Protein AF-A0AA87ZAG9-F1 (afdb_monomer_lite)

Sequence (60 aa):
MNLGWNLKSRWEWRLSSWNSPEDPSTGNFTYAVDPRGLAQLLQRIGSEIQYRSGPWDGAR

Secondary structure (DSSP, 8-state):
---EEETTTTEEE-EEEESSSS--SEEEEEEEEE-SSS-EEEEEETTEEEEEEEE--S--

Foldseek 3Di:
DDAAADPVVRDGDKDFCACDPVGNPGHQWIWHWDVPDATWIFIDRVPHTPDTPDHDPPPD

Radius of gyration: 12.83 Å; chains: 1; bounding box: 28×26×35 Å

Structure (mmCIF, N/CA/C/O backbone):
data_AF-A0AA87ZAG9-F1
#
_entry.id   AF-A0AA87ZAG9-F1
#
loop_
_atom_site.group_PDB
_atom_site.id
_atom_site.type_symbol
_atom_site.label_atom_id
_atom_site.label_alt_id
_atom_site.label_comp_id
_atom_site.label_asym_id
_atom_site.label_entity_id
_atom_site.label_seq_id
_atom_site.pdbx_PDB_ins_code
_atom_site.Cartn_x
_atom_site.Cartn_y
_atom_site.Cartn_z
_atom_site.occupancy
_atom_site.B_iso_or_equiv
_atom_site.auth_seq_id
_atom_site.auth_comp_id
_atom_site.auth_asym_id
_atom_site.auth_atom_id
_atom_site.pdbx_PDB_model_num
ATOM 1 N N . MET A 1 1 ? 9.564 -6.286 8.605 1.00 85.44 1 MET A N 1
ATOM 2 C CA . MET A 1 1 ? 8.165 -6.189 8.131 1.00 85.44 1 MET A CA 1
ATOM 3 C C . MET A 1 1 ? 8.214 -5.846 6.649 1.00 85.44 1 MET A C 1
ATOM 5 O O . MET A 1 1 ? 9.047 -5.021 6.302 1.00 85.44 1 MET A O 1
ATOM 9 N N . ASN A 1 2 ? 7.382 -6.460 5.804 1.00 92.44 2 ASN A N 1
ATOM 10 C CA . ASN A 1 2 ? 7.306 -6.160 4.365 1.00 92.44 2 ASN A CA 1
ATOM 11 C C . ASN A 1 2 ? 5.922 -5.585 4.027 1.00 92.44 2 ASN A C 1
ATOM 13 O O . ASN A 1 2 ? 4.948 -5.938 4.688 1.00 92.44 2 ASN A O 1
ATOM 17 N N . LEU A 1 3 ? 5.836 -4.746 2.993 1.00 93.62 3 LEU A N 1
ATOM 18 C CA . LEU A 1 3 ? 4.587 -4.234 2.423 1.00 93.62 3 LEU A CA 1
ATOM 19 C C . LEU A 1 3 ? 4.616 -4.473 0.909 1.00 93.62 3 LEU A C 1
ATOM 21 O O . LEU A 1 3 ? 5.596 -4.123 0.254 1.00 93.62 3 LEU A O 1
ATOM 25 N N . GLY A 1 4 ? 3.570 -5.086 0.359 1.00 95.25 4 GLY A N 1
ATOM 26 C CA . GLY A 1 4 ? 3.482 -5.458 -1.053 1.00 95.25 4 GLY A CA 1
ATOM 27 C C . GLY A 1 4 ? 3.512 -6.966 -1.293 1.00 95.25 4 GLY A C 1
ATOM 28 O O . GLY A 1 4 ? 3.111 -7.759 -0.445 1.00 95.25 4 GLY A O 1
ATOM 29 N N . TRP A 1 5 ? 3.955 -7.372 -2.480 1.00 94.88 5 TRP A N 1
ATOM 30 C CA . TRP A 1 5 ? 3.743 -8.726 -2.989 1.00 94.88 5 TRP A CA 1
ATOM 31 C C . TRP A 1 5 ? 4.988 -9.605 -2.905 1.00 94.88 5 TRP A C 1
ATOM 33 O O . TRP A 1 5 ? 6.057 -9.248 -3.397 1.00 94.88 5 TRP A O 1
ATOM 43 N N . ASN A 1 6 ? 4.818 -10.827 -2.406 1.00 95.00 6 ASN A N 1
ATOM 44 C CA . ASN A 1 6 ? 5.691 -11.931 -2.768 1.00 95.00 6 ASN A CA 1
A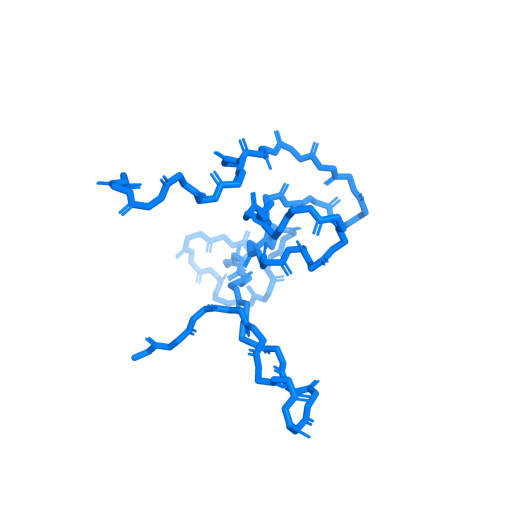TOM 45 C C . ASN A 1 6 ? 5.209 -12.525 -4.096 1.00 95.00 6 ASN A C 1
ATOM 47 O O . ASN A 1 6 ? 4.220 -13.257 -4.150 1.00 95.00 6 ASN A O 1
ATOM 51 N N . LEU A 1 7 ? 5.929 -12.240 -5.180 1.00 91.81 7 LEU A N 1
ATOM 52 C CA . LEU A 1 7 ? 5.535 -12.686 -6.518 1.00 91.81 7 LEU A CA 1
ATOM 53 C C . LEU A 1 7 ? 5.640 -14.207 -6.712 1.00 91.81 7 LEU A C 1
ATOM 55 O O . LEU A 1 7 ? 4.920 -14.756 -7.544 1.00 91.81 7 LEU A O 1
ATOM 59 N N . LYS A 1 8 ? 6.485 -14.897 -5.933 1.00 96.00 8 LYS A N 1
ATOM 60 C CA . LYS A 1 8 ? 6.652 -16.355 -6.012 1.00 96.00 8 LYS A CA 1
ATOM 61 C C . LYS A 1 8 ? 5.503 -17.089 -5.328 1.00 96.00 8 LYS A C 1
ATOM 63 O O . LYS A 1 8 ? 4.945 -18.011 -5.910 1.00 96.00 8 LYS A O 1
ATOM 68 N N . SER A 1 9 ? 5.150 -16.688 -4.106 1.00 96.25 9 SER A N 1
ATOM 69 C CA . SER A 1 9 ? 4.062 -17.321 -3.346 1.00 96.25 9 SER A CA 1
ATOM 70 C C . SER A 1 9 ? 2.683 -16.721 -3.623 1.00 96.25 9 SER A C 1
ATOM 72 O O . SER A 1 9 ? 1.696 -17.246 -3.122 1.00 96.25 9 SER A O 1
ATOM 74 N N . ARG A 1 10 ? 2.607 -15.627 -4.397 1.00 93.81 10 ARG A N 1
ATOM 75 C CA . ARG A 1 10 ? 1.389 -14.822 -4.619 1.00 93.81 10 ARG A CA 1
ATOM 76 C C . ARG A 1 10 ? 0.781 -14.260 -3.330 1.00 93.81 10 ARG A C 1
ATOM 78 O O . ARG A 1 10 ? -0.392 -13.907 -3.304 1.00 93.81 10 ARG A O 1
ATOM 85 N N . TRP A 1 11 ? 1.585 -14.161 -2.277 1.00 95.88 11 TRP A N 1
ATOM 86 C CA . TRP A 1 11 ? 1.169 -13.600 -0.999 1.00 95.88 11 TRP A CA 1
ATOM 87 C C . TRP A 1 11 ? 1.277 -12.075 -1.011 1.00 95.88 11 TRP A C 1
ATOM 89 O O . TRP A 1 11 ? 2.285 -11.532 -1.467 1.00 95.88 11 TRP A O 1
ATOM 99 N N . GLU A 1 12 ? 0.275 -11.393 -0.465 1.00 95.62 12 GLU A N 1
ATOM 100 C CA . GLU A 1 12 ? 0.257 -9.941 -0.299 1.00 95.62 12 GLU A CA 1
ATOM 101 C C . GLU A 1 12 ? 0.373 -9.577 1.187 1.00 95.62 12 GLU A C 1
ATOM 103 O O . GLU A 1 12 ? -0.415 -10.027 2.018 1.00 95.62 12 GLU A O 1
ATOM 108 N N . TRP A 1 13 ? 1.331 -8.712 1.519 1.00 96.62 13 TRP A N 1
ATOM 109 C CA . TRP A 1 13 ? 1.323 -7.958 2.767 1.00 96.62 13 TRP A CA 1
ATOM 110 C C . TRP A 1 13 ? 0.693 -6.589 2.526 1.00 96.62 13 TRP A C 1
ATOM 112 O O . TRP A 1 13 ? 1.180 -5.808 1.708 1.00 96.62 13 TRP A O 1
ATOM 122 N N . ARG A 1 14 ? -0.366 -6.285 3.274 1.00 96.12 14 ARG A N 1
ATOM 123 C CA . ARG A 1 14 ? -1.092 -5.011 3.238 1.00 96.12 14 ARG A CA 1
ATOM 124 C C . ARG A 1 14 ? -1.454 -4.567 4.646 1.00 96.12 14 ARG A C 1
ATOM 126 O O . ARG A 1 14 ? -1.483 -5.386 5.563 1.00 96.12 14 ARG A O 1
ATOM 133 N N . LEU A 1 15 ? -1.760 -3.286 4.801 1.00 96.88 15 LEU A N 1
ATOM 134 C CA . LEU A 1 15 ? -2.279 -2.737 6.048 1.00 96.88 15 LEU A CA 1
ATOM 135 C C . LEU A 1 15 ? -3.798 -2.607 5.958 1.00 96.88 15 LEU A C 1
ATOM 137 O O . LEU A 1 15 ? -4.328 -2.193 4.926 1.00 96.88 15 LEU A O 1
ATOM 141 N N . SER A 1 16 ? -4.4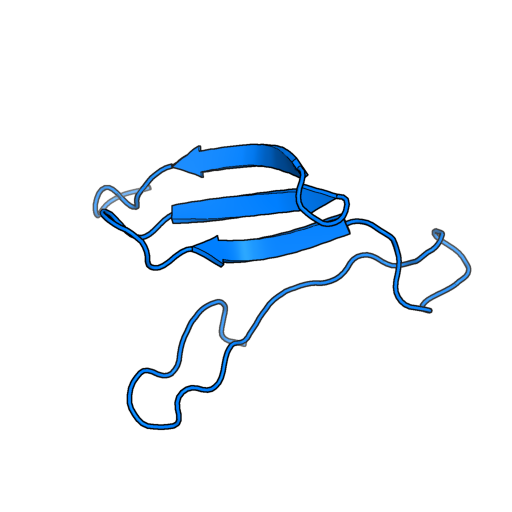70 -2.910 7.061 1.00 97.12 16 SER A N 1
ATOM 142 C CA . SER A 1 16 ? -5.869 -2.560 7.291 1.00 97.12 16 SER A CA 1
ATOM 143 C C . SER A 1 16 ? -5.932 -1.653 8.509 1.00 97.12 16 SER A C 1
ATOM 145 O O . SER A 1 16 ? -5.195 -1.872 9.473 1.00 97.12 16 SER A O 1
ATOM 147 N N . SER A 1 17 ? -6.778 -0.627 8.467 1.00 97.50 17 SER A N 1
ATOM 148 C CA . SER A 1 17 ? -6.986 0.220 9.636 1.00 97.50 17 SER A CA 1
ATOM 149 C C . SER A 1 17 ? -7.698 -0.548 10.738 1.00 97.50 17 SER A C 1
ATOM 151 O O . SER A 1 17 ? -8.363 -1.556 10.494 1.00 97.50 17 SER A O 1
ATOM 153 N N . TRP A 1 18 ? -7.600 -0.020 11.950 1.00 98.44 18 TRP A N 1
ATOM 154 C CA . TRP A 1 18 ? -8.543 -0.353 13.005 1.00 98.44 18 TRP A CA 1
ATOM 155 C C . TRP A 1 18 ? -9.914 0.246 12.691 1.00 98.44 18 TRP A C 1
ATOM 157 O O . TRP A 1 18 ? -10.026 1.172 11.873 1.00 98.44 18 TRP A O 1
ATOM 167 N N . ASN A 1 19 ? -10.950 -0.311 13.306 1.00 97.38 19 ASN A N 1
ATOM 168 C CA . ASN A 1 19 ? -12.316 0.173 13.174 1.00 97.38 19 ASN A CA 1
ATOM 169 C C . ASN A 1 19 ? -12.510 1.491 13.941 1.00 97.38 19 ASN A C 1
ATOM 171 O O . ASN A 1 19 ? -13.135 2.420 13.430 1.00 97.38 19 ASN A O 1
ATOM 175 N N . SER A 1 20 ? -11.887 1.612 15.115 1.00 97.25 20 SER A N 1
ATOM 176 C CA . SER A 1 20 ? -11.749 2.866 15.864 1.00 97.25 20 SER A CA 1
ATOM 177 C C . SER A 1 20 ? -10.429 2.874 16.656 1.00 97.25 20 SER A C 1
ATOM 179 O O . SER A 1 20 ? -9.733 1.858 16.681 1.00 97.25 20 SER A O 1
ATOM 181 N N . PRO A 1 21 ? -10.042 3.987 17.306 1.00 97.62 21 PRO A N 1
ATOM 182 C CA . PRO A 1 21 ? -8.857 4.011 18.169 1.00 97.62 21 PRO A CA 1
ATOM 183 C C . PRO A 1 21 ? -8.900 2.990 19.323 1.00 97.62 21 PRO A C 1
ATOM 185 O O . PRO A 1 21 ? -7.852 2.532 19.771 1.00 97.62 21 PRO A O 1
ATOM 188 N N . GLU A 1 22 ? -10.096 2.617 19.783 1.00 98.38 22 GLU A N 1
ATOM 189 C CA . GLU A 1 22 ? -10.329 1.664 20.874 1.00 98.38 22 GLU A CA 1
ATOM 190 C C . GLU A 1 22 ? -10.670 0.242 20.392 1.00 98.38 22 GLU A C 1
ATOM 192 O O . GLU A 1 22 ? -10.550 -0.706 21.168 1.00 98.38 22 GLU A O 1
ATOM 197 N N . ASP A 1 23 ? -11.095 0.078 19.135 1.00 98.06 23 ASP A N 1
ATOM 198 C CA . ASP A 1 23 ? -11.489 -1.207 18.551 1.00 98.06 23 ASP A CA 1
ATOM 199 C C . ASP A 1 23 ? -10.493 -1.660 17.463 1.00 98.06 23 ASP A C 1
ATOM 201 O O . ASP A 1 23 ? -10.561 -1.177 16.325 1.00 98.06 23 ASP A O 1
ATOM 205 N N . PRO A 1 24 ? -9.600 -2.626 17.769 1.00 97.69 24 PRO A N 1
ATOM 206 C CA . PRO A 1 24 ? -8.597 -3.126 16.833 1.00 97.69 24 PRO A CA 1
ATOM 207 C C . PRO A 1 24 ? -9.160 -4.066 15.761 1.00 97.69 24 PRO A C 1
ATOM 209 O O . PRO A 1 24 ? -8.388 -4.636 14.981 1.00 97.69 24 PRO A O 1
ATOM 212 N N . SER A 1 25 ? -10.480 -4.272 15.712 1.00 98.12 25 SER A N 1
ATOM 213 C CA . SER A 1 25 ? -11.113 -4.994 14.612 1.00 98.12 25 SER A CA 1
ATOM 214 C C . SER A 1 25 ? -10.853 -4.300 13.265 1.00 98.12 25 SER A C 1
ATOM 216 O O . SER A 1 25 ? -10.397 -3.158 13.188 1.00 98.12 25 SER A O 1
ATOM 218 N N . THR A 1 26 ? -11.073 -5.021 12.165 1.00 97.44 26 THR A N 1
ATOM 219 C CA . THR A 1 26 ? -10.754 -4.511 10.824 1.00 97.44 26 THR A CA 1
ATOM 220 C C . THR A 1 26 ? -11.675 -3.353 10.454 1.00 97.44 26 THR A C 1
ATOM 222 O O . THR A 1 26 ? -12.880 -3.540 10.312 1.00 97.44 26 THR A O 1
ATOM 225 N N . GLY A 1 27 ? -11.094 -2.173 10.255 1.00 97.19 27 GLY A N 1
ATOM 226 C CA . GLY A 1 27 ? -11.792 -0.994 9.767 1.00 97.19 27 GLY A CA 1
ATOM 227 C C . GLY A 1 27 ? -11.905 -0.939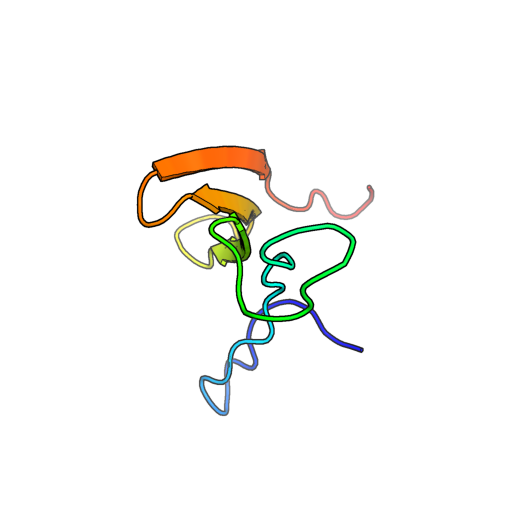 8.245 1.00 97.19 27 GLY A C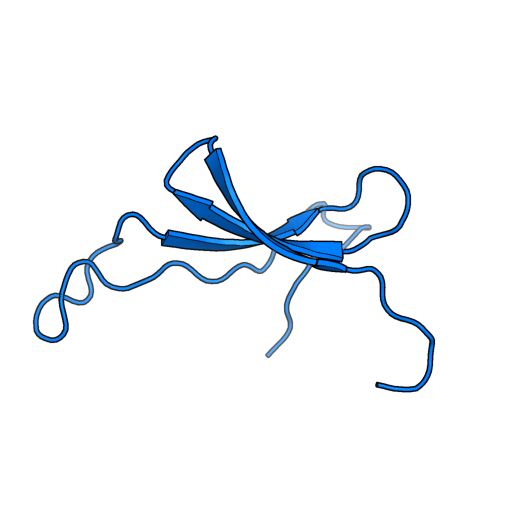 1
ATOM 228 O O . GLY A 1 27 ? -11.518 -1.850 7.512 1.00 97.19 27 GLY A O 1
ATOM 229 N N . ASN A 1 28 ? -12.427 0.184 7.760 1.00 97.12 28 ASN A N 1
ATOM 230 C CA . ASN A 1 28 ? -12.786 0.353 6.351 1.00 97.12 28 ASN A CA 1
ATOM 231 C C . ASN A 1 28 ? -11.608 0.713 5.436 1.00 97.12 28 ASN A C 1
ATOM 233 O O . ASN A 1 28 ? -11.727 0.583 4.213 1.00 97.12 28 ASN A O 1
ATOM 237 N N . PHE A 1 29 ? -10.491 1.183 5.996 1.00 97.69 29 PHE A N 1
ATOM 238 C CA . PHE A 1 29 ? -9.348 1.611 5.203 1.00 97.69 29 PHE A CA 1
ATOM 239 C C . PHE A 1 29 ? -8.356 0.476 4.988 1.00 97.69 29 PHE A C 1
ATOM 241 O O . PHE A 1 29 ? -7.996 -0.252 5.912 1.00 97.69 29 PHE A O 1
ATOM 248 N N . THR A 1 30 ? -7.843 0.383 3.766 1.00 97.69 30 THR A N 1
ATOM 249 C CA . THR A 1 30 ? -6.718 -0.495 3.426 1.00 97.69 30 THR A CA 1
ATOM 250 C C . THR A 1 30 ? -5.612 0.302 2.756 1.00 97.69 30 THR A C 1
ATOM 252 O O . THR A 1 30 ? -5.891 1.285 2.069 1.00 97.69 30 THR A O 1
ATOM 255 N N . TYR A 1 31 ? -4.363 -0.119 2.953 1.00 97.19 31 TYR A N 1
ATOM 256 C CA . TYR A 1 31 ? -3.191 0.447 2.290 1.00 97.19 31 TYR A CA 1
ATOM 257 C C . TYR A 1 31 ? -2.320 -0.678 1.731 1.00 97.19 31 TYR A C 1
ATOM 259 O O . TYR A 1 31 ? -1.816 -1.521 2.480 1.00 97.19 31 TYR A O 1
ATOM 267 N N . ALA A 1 32 ? -2.192 -0.724 0.407 1.00 96.69 32 ALA A N 1
ATOM 268 C CA . ALA A 1 32 ? -1.599 -1.854 -0.301 1.00 96.69 32 ALA A CA 1
ATOM 269 C C . ALA A 1 32 ? -0.896 -1.424 -1.593 1.00 96.69 32 ALA A C 1
ATOM 271 O O . ALA A 1 32 ? -1.187 -0.361 -2.149 1.00 96.69 32 ALA A O 1
ATOM 272 N N . VAL A 1 33 ? 0.014 -2.274 -2.079 1.00 96.19 33 VAL A N 1
ATOM 273 C CA . VAL A 1 33 ? 0.671 -2.091 -3.379 1.00 96.19 33 VAL A CA 1
ATOM 274 C C . VAL A 1 33 ? -0.251 -2.611 -4.474 1.00 96.19 33 VAL A C 1
ATOM 276 O O . VAL A 1 33 ? -0.560 -3.801 -4.517 1.00 96.19 33 VAL A O 1
ATOM 279 N N . ASP A 1 34 ? -0.642 -1.732 -5.391 1.00 94.44 34 ASP A N 1
ATOM 280 C CA . ASP A 1 34 ? -1.312 -2.101 -6.632 1.00 94.44 34 ASP A CA 1
ATOM 281 C C . ASP A 1 34 ? -0.258 -2.427 -7.698 1.00 94.44 34 ASP A C 1
ATOM 283 O O . ASP A 1 34 ? 0.465 -1.521 -8.118 1.00 94.44 3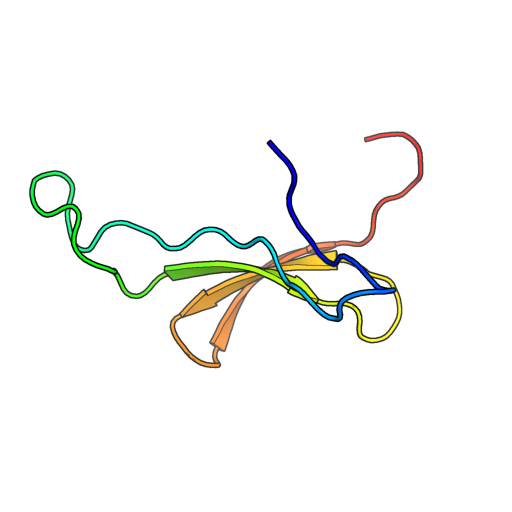4 ASP A O 1
ATOM 287 N N . PRO A 1 35 ? -0.134 -3.692 -8.140 1.00 92.00 35 PRO A N 1
ATOM 288 C CA . PRO A 1 35 ? 0.885 -4.096 -9.104 1.00 92.00 35 PRO A CA 1
ATOM 289 C C . PRO A 1 35 ? 0.502 -3.771 -10.557 1.00 92.00 35 PRO A C 1
ATOM 291 O O . PRO A 1 35 ? 1.250 -4.107 -11.473 1.00 92.00 35 PRO A O 1
ATOM 294 N N . ARG A 1 36 ? -0.678 -3.184 -10.807 1.00 89.81 36 ARG A N 1
ATOM 295 C CA . ARG A 1 36 ? -1.152 -2.880 -12.164 1.00 89.81 36 ARG A CA 1
ATOM 296 C C . ARG A 1 36 ? -0.407 -1.672 -12.737 1.00 89.81 36 ARG A C 1
ATOM 298 O O . ARG A 1 36 ? -0.469 -0.577 -12.184 1.00 89.81 36 ARG A O 1
ATOM 305 N N . GLY A 1 37 ? 0.230 -1.855 -13.893 1.00 90.50 37 GLY A N 1
ATOM 306 C CA . GLY A 1 37 ? 1.049 -0.818 -14.522 1.00 90.50 37 GLY A CA 1
ATOM 307 C C . GLY A 1 37 ? 2.341 -0.591 -13.738 1.00 90.50 37 GLY A C 1
ATOM 308 O O . GLY A 1 37 ? 3.052 -1.545 -13.434 1.00 90.50 37 GLY A O 1
ATOM 309 N N . LEU A 1 38 ? 2.644 0.666 -13.411 1.00 92.56 38 LEU A N 1
ATOM 310 C CA . LEU A 1 38 ? 3.715 0.973 -12.467 1.00 92.56 38 LEU A CA 1
ATOM 311 C C . LEU A 1 38 ? 3.205 0.770 -11.041 1.00 92.56 38 LEU A C 1
ATOM 313 O O . LEU A 1 38 ? 2.216 1.389 -10.638 1.00 92.56 38 LEU A O 1
ATOM 317 N N . ALA A 1 39 ? 3.893 -0.100 -10.301 1.00 93.56 39 ALA A N 1
ATOM 318 C CA . ALA A 1 39 ? 3.520 -0.440 -8.939 1.00 93.56 39 ALA A CA 1
ATOM 319 C C . ALA A 1 39 ? 3.461 0.817 -8.066 1.00 93.56 39 ALA A C 1
ATOM 321 O O . ALA A 1 39 ? 4.416 1.592 -8.020 1.00 93.56 39 ALA A O 1
ATOM 322 N N . GLN A 1 40 ? 2.340 1.002 -7.376 1.00 95.31 40 GLN A N 1
ATOM 323 C CA . GLN A 1 40 ? 2.075 2.184 -6.559 1.00 95.31 40 GLN A CA 1
ATOM 324 C C . GLN A 1 40 ? 1.327 1.803 -5.286 1.00 95.31 40 GLN A C 1
ATOM 326 O O . GLN A 1 40 ? 0.571 0.831 -5.264 1.00 95.31 40 GLN A O 1
ATOM 331 N N . LEU A 1 41 ? 1.512 2.585 -4.227 1.00 95.50 41 LEU A N 1
ATOM 332 C CA . LEU A 1 41 ? 0.756 2.419 -2.990 1.00 95.50 41 LEU A CA 1
ATOM 333 C C . LEU A 1 41 ? -0.568 3.183 -3.063 1.00 95.50 41 LEU A C 1
ATOM 335 O O . LEU A 1 41 ? -0.609 4.354 -3.450 1.00 95.50 41 LEU A O 1
ATOM 339 N N . LEU A 1 42 ? -1.651 2.505 -2.686 1.00 97.00 42 LEU A N 1
ATOM 340 C CA . LEU A 1 42 ? -3.004 3.048 -2.697 1.00 97.00 42 LEU A CA 1
ATOM 341 C C . LEU A 1 42 ? -3.646 2.904 -1.323 1.00 97.00 42 LEU A C 1
ATOM 343 O O . LEU A 1 42 ? -3.632 1.812 -0.754 1.00 97.00 42 LEU A O 1
ATOM 347 N N . GLN A 1 43 ? -4.291 3.973 -0.857 1.00 97.81 43 GLN A N 1
ATOM 348 C CA . GLN A 1 43 ? -5.254 3.897 0.237 1.00 97.81 43 GLN A CA 1
ATOM 349 C C . GLN A 1 43 ? -6.666 3.796 -0.330 1.00 97.81 43 GLN A C 1
ATOM 351 O O . GLN A 1 43 ? -7.050 4.575 -1.210 1.00 97.81 43 GLN A O 1
ATOM 356 N N . ARG A 1 44 ? -7.449 2.851 0.183 1.00 97.50 44 ARG A N 1
ATOM 357 C CA . ARG A 1 44 ? -8.807 2.580 -0.294 1.00 97.50 44 ARG A CA 1
ATOM 358 C C . ARG A 1 44 ? -9.807 2.497 0.843 1.00 97.50 44 ARG A C 1
ATOM 360 O O . ARG A 1 44 ? -9.445 2.066 1.934 1.00 97.50 44 ARG A O 1
ATOM 367 N N . ILE A 1 45 ? -11.057 2.826 0.530 1.00 97.75 45 ILE A N 1
ATOM 368 C CA . ILE A 1 45 ? -12.241 2.419 1.294 1.00 97.75 45 ILE A CA 1
ATOM 369 C C . ILE A 1 45 ? -13.024 1.463 0.397 1.00 97.75 45 ILE A C 1
ATOM 371 O O . ILE A 1 45 ? -13.562 1.865 -0.636 1.00 97.75 45 ILE A O 1
ATOM 375 N N . GLY A 1 46 ? -13.026 0.174 0.738 1.00 92.56 46 GLY A N 1
ATOM 376 C CA . GLY A 1 46 ? -13.558 -0.861 -0.150 1.00 92.56 46 GLY A CA 1
ATOM 377 C C . GLY A 1 46 ? -12.896 -0.820 -1.536 1.00 92.56 46 GLY A C 1
ATOM 378 O O . GLY A 1 46 ? -11.692 -1.040 -1.669 1.00 92.56 46 GLY A O 1
ATOM 379 N N . SER A 1 47 ? -13.680 -0.528 -2.578 1.00 91.88 47 SER A N 1
ATOM 380 C CA . SER A 1 47 ? -13.182 -0.440 -3.963 1.00 91.88 47 SER A CA 1
ATOM 381 C C . SER A 1 47 ? -12.723 0.964 -4.375 1.00 91.88 47 SER A C 1
ATOM 383 O O . SER A 1 47 ? -12.033 1.104 -5.389 1.00 91.88 47 SER A O 1
ATOM 385 N N . GLU A 1 48 ? -13.068 1.992 -3.602 1.00 97.06 48 GLU A N 1
ATOM 386 C CA . GLU A 1 48 ? -12.796 3.389 -3.931 1.00 97.06 48 GLU A CA 1
ATOM 387 C C . GLU A 1 48 ? -11.385 3.795 -3.498 1.00 97.06 48 GLU A C 1
ATOM 389 O O . GLU A 1 48 ? -10.946 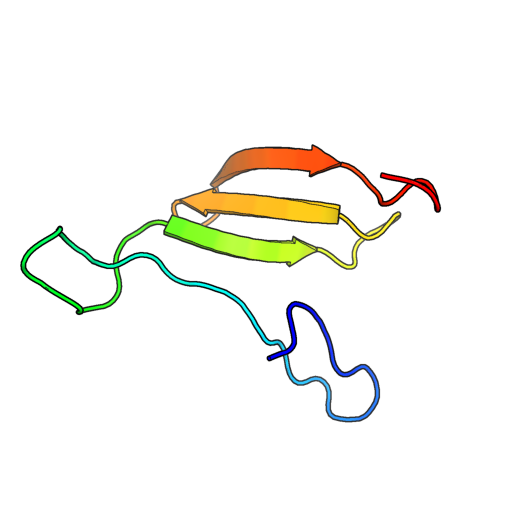3.480 -2.391 1.00 97.06 48 GLU A O 1
ATOM 394 N N . ILE A 1 49 ? -10.658 4.494 -4.372 1.00 96.75 49 ILE A N 1
ATOM 395 C CA . ILE A 1 49 ? -9.302 4.971 -4.087 1.00 96.75 49 ILE A CA 1
ATOM 396 C C . ILE A 1 49 ? -9.392 6.367 -3.481 1.00 96.75 49 ILE A C 1
ATOM 398 O O . ILE A 1 49 ? -9.749 7.312 -4.179 1.00 96.75 49 ILE A O 1
ATOM 402 N N . GLN A 1 50 ? -9.005 6.482 -2.214 1.00 97.81 50 GLN A N 1
ATOM 403 C CA . GLN A 1 50 ? -9.004 7.741 -1.468 1.00 97.81 50 GLN A CA 1
ATOM 404 C C . GLN A 1 50 ? -7.686 8.502 -1.639 1.00 97.81 50 GLN A C 1
ATOM 406 O O . GLN A 1 50 ? -7.671 9.725 -1.729 1.00 97.81 50 GLN A O 1
ATOM 411 N N . TYR A 1 51 ? -6.567 7.778 -1.721 1.00 96.94 51 TYR A N 1
ATOM 412 C CA . TYR A 1 51 ? -5.244 8.376 -1.878 1.00 96.94 51 TYR A CA 1
ATOM 413 C C . TYR A 1 51 ? -4.327 7.500 -2.736 1.00 96.94 51 TYR A C 1
ATOM 415 O O . TYR A 1 51 ? -4.413 6.268 -2.713 1.00 96.94 51 TYR A O 1
ATOM 423 N N . ARG A 1 52 ? -3.448 8.159 -3.500 1.00 95.75 52 ARG A N 1
ATOM 424 C CA . ARG A 1 52 ? -2.408 7.535 -4.323 1.00 95.75 52 ARG A CA 1
ATOM 425 C C . ARG A 1 52 ? -1.060 8.137 -3.953 1.00 95.75 52 ARG A C 1
ATOM 427 O O . ARG A 1 52 ? -0.858 9.328 -4.168 1.00 95.75 52 ARG A O 1
ATOM 434 N N . SER A 1 53 ? -0.138 7.309 -3.474 1.00 93.88 53 SER A N 1
ATOM 435 C CA . SER A 1 53 ? 1.247 7.737 -3.224 1.00 93.88 53 SER A CA 1
ATOM 436 C C . SER A 1 53 ? 2.025 7.903 -4.528 1.00 93.88 53 SER A C 1
ATOM 438 O O . SER A 1 53 ? 2.973 8.677 -4.599 1.00 93.88 53 SER A O 1
ATOM 440 N N . GLY A 1 54 ? 1.581 7.195 -5.570 1.00 93.06 54 GLY A N 1
ATOM 441 C CA . GLY A 1 54 ? 2.236 7.136 -6.868 1.00 93.06 54 GLY A CA 1
ATOM 442 C C . GLY A 1 54 ? 3.298 6.032 -6.948 1.00 93.06 54 GLY A C 1
ATOM 443 O O . GLY A 1 54 ? 3.526 5.309 -5.970 1.00 93.06 54 GLY A O 1
ATOM 444 N N . PRO A 1 55 ? 3.894 5.844 -8.137 1.00 93.88 55 PRO A N 1
ATOM 445 C CA . PRO A 1 55 ? 4.995 4.914 -8.330 1.00 93.88 55 PRO A CA 1
ATOM 446 C C . PRO A 1 55 ? 6.259 5.340 -7.588 1.00 93.88 55 PRO A C 1
ATOM 448 O O . PRO A 1 55 ? 6.515 6.528 -7.411 1.00 93.88 55 PRO A O 1
ATOM 451 N N . TRP A 1 56 ? 7.074 4.357 -7.218 1.00 91.31 56 TRP A N 1
ATOM 452 C CA . TRP A 1 56 ? 8.418 4.603 -6.703 1.00 91.31 56 TRP A CA 1
ATOM 453 C C . TRP A 1 56 ? 9.337 5.154 -7.802 1.00 91.31 56 TRP A C 1
ATOM 455 O O . TRP A 1 56 ? 9.393 4.588 -8.895 1.00 91.31 56 TRP A O 1
ATOM 465 N N . ASP A 1 57 ? 10.083 6.218 -7.503 1.00 93.12 57 ASP A N 1
ATOM 466 C CA . ASP A 1 57 ? 10.992 6.889 -8.442 1.00 93.12 57 ASP A CA 1
ATOM 467 C C . ASP A 1 57 ? 12.466 6.466 -8.305 1.00 93.12 57 ASP A C 1
ATOM 469 O O . ASP A 1 57 ? 13.314 6.921 -9.069 1.00 93.12 57 ASP A O 1
ATOM 473 N N . GLY A 1 58 ? 12.789 5.580 -7.360 1.00 90.81 58 GLY A N 1
ATOM 474 C CA . GLY A 1 58 ? 14.168 5.168 -7.085 1.00 90.81 58 GLY A CA 1
ATOM 475 C C . GLY A 1 58 ? 14.824 5.890 -5.908 1.00 90.81 58 GLY A C 1
ATOM 476 O O . GLY A 1 58 ? 15.854 5.410 -5.438 1.00 90.81 58 GLY A O 1
ATOM 477 N N . ALA A 1 59 ? 14.254 6.999 -5.429 1.00 86.00 59 ALA A N 1
ATOM 478 C CA . ALA A 1 59 ? 14.947 7.925 -4.535 1.00 86.00 59 ALA A CA 1
ATOM 479 C C . ALA A 1 59 ? 14.151 8.377 -3.300 1.00 86.00 59 ALA A C 1
ATOM 481 O O . ALA A 1 59 ? 14.784 8.868 -2.362 1.00 86.00 59 ALA A O 1
ATOM 482 N N . ARG A 1 60 ? 12.816 8.263 -3.293 1.00 58.00 60 ARG A N 1
ATOM 483 C CA . ARG A 1 60 ? 11.969 8.986 -2.334 1.00 58.00 60 ARG A CA 1
ATOM 484 C C . ARG A 1 60 ? 11.234 8.153 -1.287 1.00 58.00 60 ARG A C 1
ATOM 486 O O . ARG A 1 60 ? 10.041 7.863 -1.513 1.00 58.00 60 ARG A O 1
#

InterPro domains:
  IPR036426 Bulb-type lectin domain superfamily [SSF51110] (17-58)

Organism: Ficus carica (NCBI:txid3494)

pLDDT: mean 94.55, std 5.54, range [58.0, 98.44]